Protein AF-C9QJ02-F1 (afdb_monomer_lite)

Foldseek 3Di:
DQDPVNVVVVVVVVVVVVVVVVVVVVVVVVLVVVQCVVPPQLLQAAKKWWPPDDRVPIWIWGQDPQAIDGPNHHQFRDWDDRQFWIWTDRVPDIWIWGQDDPSNQKIWTDSDDPGTTIIGGPDRDD

pLDDT: mean 92.81, std 7.05, range [55.28, 98.0]

Secondary structure (DSSP, 8-state):
---HHHHHHHHHHHHHHHHHHHHHHHHHHHHHHHHHHHS-GGGG-EEEEESSS-GGG--EEEEETTEEEETTEEEES--EE-SSEEEEEETTEEEEEEE-STTS-EEEE-SSSS---EEEEEEE--

Structure (mmCIF, N/CA/C/O backbone):
data_AF-C9QJ02-F1
#
_entry.id   AF-C9QJ02-F1
#
loop_
_atom_site.group_PDB
_atom_site.id
_atom_site.type_symbol
_atom_site.label_atom_id
_atom_site.label_alt_id
_atom_site.label_comp_id
_atom_site.label_asym_id
_atom_site.label_entity_id
_atom_site.label_seq_id
_atom_site.pdbx_PDB_ins_code
_atom_site.Cartn_x
_atom_site.Cartn_y
_atom_site.Cartn_z
_atom_site.occupancy
_atom_site.B_iso_or_equiv
_atom_site.auth_seq_id
_atom_site.auth_comp_id
_atom_site.auth_asym_id
_atom_site.auth_atom_id
_atom_site.pdbx_PDB_model_num
ATOM 1 N N . MET A 1 1 ? -21.770 -9.665 49.804 1.00 55.28 1 MET A N 1
ATOM 2 C CA . MET A 1 1 ? -23.022 -9.027 49.336 1.00 55.28 1 MET A CA 1
ATOM 3 C C . MET A 1 1 ? -22.652 -7.763 48.558 1.00 55.28 1 MET A C 1
ATOM 5 O O . MET A 1 1 ? -22.080 -6.854 49.146 1.00 55.28 1 MET A O 1
ATOM 9 N N . ILE A 1 2 ? -22.838 -7.728 47.233 1.00 61.66 2 ILE A N 1
ATOM 10 C CA . ILE A 1 2 ? -22.528 -6.534 46.420 1.00 61.66 2 ILE A CA 1
ATOM 11 C C . ILE A 1 2 ? -23.665 -5.527 46.616 1.00 61.66 2 ILE A C 1
ATOM 13 O O . ILE A 1 2 ? -24.830 -5.863 46.428 1.00 61.66 2 ILE A O 1
ATOM 17 N N . THR A 1 3 ? -23.345 -4.300 47.021 1.00 80.31 3 THR A N 1
ATOM 18 C CA . THR A 1 3 ? -24.341 -3.237 47.197 1.00 80.31 3 THR A CA 1
ATOM 19 C C . THR A 1 3 ? -24.777 -2.672 45.846 1.00 80.31 3 THR A C 1
ATOM 21 O O . THR A 1 3 ? -23.973 -2.572 44.919 1.00 80.31 3 THR A O 1
ATOM 24 N N . LYS A 1 4 ? -26.042 -2.240 45.734 1.00 82.56 4 LYS A N 1
ATOM 25 C CA . LYS A 1 4 ? -26.607 -1.654 44.499 1.00 82.56 4 LYS A CA 1
ATOM 26 C C . LYS A 1 4 ? -25.730 -0.534 43.911 1.00 82.56 4 LYS A C 1
ATOM 28 O O . LYS A 1 4 ? -25.550 -0.478 42.703 1.00 82.56 4 LYS A O 1
ATOM 33 N N . LYS A 1 5 ? -25.109 0.291 44.765 1.00 83.31 5 LYS A N 1
ATOM 34 C CA . LYS A 1 5 ? -24.164 1.350 44.360 1.00 83.31 5 LYS A CA 1
ATOM 35 C C . LYS A 1 5 ? -22.918 0.803 43.645 1.00 83.31 5 LYS A C 1
ATOM 37 O O . LYS A 1 5 ? -22.569 1.306 42.587 1.00 83.31 5 LYS A O 1
ATOM 42 N N . LYS A 1 6 ? -22.306 -0.270 44.166 1.00 82.94 6 LYS A N 1
ATOM 43 C CA . LYS A 1 6 ? -21.144 -0.931 43.537 1.00 82.94 6 LYS A CA 1
ATOM 44 C C . LYS A 1 6 ? -21.501 -1.619 42.216 1.00 82.94 6 LYS A C 1
ATOM 46 O O . LYS A 1 6 ? -20.650 -1.755 41.346 1.00 82.94 6 LYS A O 1
ATOM 51 N N . LEU A 1 7 ? -22.749 -2.067 42.068 1.00 87.00 7 LEU A N 1
ATOM 52 C CA . LEU A 1 7 ? -23.269 -2.613 40.811 1.00 87.00 7 LEU A CA 1
ATOM 53 C C . LEU A 1 7 ? -23.399 -1.518 39.742 1.00 87.00 7 LEU A C 1
ATOM 55 O O . LEU A 1 7 ? -22.928 -1.714 38.628 1.00 87.00 7 LEU A O 1
ATOM 59 N N . ILE A 1 8 ? -23.956 -0.357 40.100 1.00 91.25 8 ILE A N 1
ATOM 60 C CA . ILE A 1 8 ? -24.081 0.800 39.196 1.00 91.25 8 ILE A CA 1
ATOM 61 C C . ILE A 1 8 ? -22.702 1.300 38.750 1.00 91.25 8 ILE A C 1
ATOM 63 O O . ILE A 1 8 ? -22.477 1.487 37.560 1.00 91.25 8 ILE A O 1
ATOM 67 N N . GLU A 1 9 ? -21.759 1.453 39.681 1.00 91.12 9 GLU A N 1
ATOM 68 C CA . GLU A 1 9 ? -20.387 1.881 39.379 1.00 91.12 9 GLU A CA 1
ATOM 69 C C . GLU A 1 9 ? -19.699 0.942 38.376 1.00 91.12 9 GLU A C 1
ATOM 71 O O . GLU A 1 9 ? -19.133 1.390 37.381 1.00 91.12 9 GLU A O 1
ATOM 76 N N . ARG A 1 10 ? -19.827 -0.376 38.575 1.00 90.94 10 ARG A N 1
ATOM 77 C CA . ARG A 1 10 ? -19.287 -1.375 37.642 1.00 90.94 10 ARG A CA 1
ATOM 78 C C . ARG A 1 10 ? -19.934 -1.298 36.262 1.00 90.94 10 ARG A C 1
ATOM 80 O O . ARG A 1 10 ? -19.225 -1.438 35.273 1.00 90.94 10 ARG A O 1
ATOM 87 N N . VAL A 1 11 ? -21.244 -1.057 36.182 1.00 95.44 11 VAL A N 1
ATOM 88 C CA . VAL A 1 11 ? -21.944 -0.888 34.898 1.00 95.44 11 VAL A CA 1
ATOM 89 C C . VAL A 1 11 ? -21.448 0.356 34.164 1.00 95.44 11 VAL A C 1
ATOM 91 O O . VAL A 1 11 ? -21.208 0.282 32.963 1.00 95.44 11 VAL A O 1
ATOM 94 N N . ILE A 1 12 ? -21.231 1.468 34.871 1.00 95.75 12 ILE A N 1
ATOM 95 C CA . ILE A 1 12 ? -20.694 2.699 34.271 1.00 95.75 12 ILE A CA 1
ATOM 96 C C . ILE A 1 12 ? -19.279 2.462 33.734 1.00 95.75 12 ILE A C 1
ATOM 98 O O . ILE A 1 12 ? -19.000 2.821 32.593 1.00 95.75 12 ILE A O 1
ATOM 102 N N . ILE A 1 13 ? -18.404 1.820 34.515 1.00 96.81 13 ILE A N 1
ATOM 103 C CA . ILE A 1 13 ? -17.025 1.525 34.093 1.00 96.81 13 ILE A CA 1
ATOM 104 C C . ILE A 1 13 ? -17.019 0.616 32.859 1.00 96.81 13 ILE A C 1
ATOM 106 O O . ILE A 1 13 ? -16.347 0.918 31.876 1.00 96.81 13 ILE A O 1
ATOM 110 N N . VAL A 1 14 ? -17.797 -0.471 32.877 1.00 97.06 14 VAL A N 1
ATOM 111 C CA . VAL A 1 14 ? -17.902 -1.378 31.724 1.00 97.06 14 VAL A CA 1
ATOM 112 C C . VAL A 1 14 ? -18.473 -0.643 30.509 1.00 97.06 14 VAL A C 1
ATOM 114 O O . VAL A 1 14 ? -17.941 -0.784 29.411 1.00 97.06 14 VAL A O 1
ATOM 117 N N . GLY A 1 15 ? -19.492 0.197 30.701 1.00 97.62 15 GLY A N 1
ATOM 118 C CA . GLY A 1 15 ? -20.059 1.029 29.641 1.00 97.62 15 GLY A CA 1
ATOM 119 C C . GLY A 1 15 ? -19.033 1.981 29.023 1.00 97.62 15 GLY A C 1
ATOM 120 O O . GLY A 1 15 ? -18.941 2.068 27.801 1.00 97.62 15 GLY A O 1
ATOM 121 N N . ALA A 1 16 ? -18.211 2.638 29.843 1.00 97.38 16 ALA A N 1
ATOM 122 C CA . ALA A 1 16 ? -17.155 3.533 29.373 1.00 97.38 16 ALA A CA 1
ATOM 123 C C . ALA A 1 16 ? -16.069 2.789 28.578 1.00 97.38 16 ALA A C 1
ATOM 125 O O . ALA A 1 16 ? -15.605 3.293 27.552 1.00 97.38 16 ALA A O 1
ATOM 126 N N . ILE A 1 17 ? -15.702 1.573 28.998 1.00 98.00 17 ILE A N 1
ATOM 127 C CA . ILE A 1 17 ? -14.743 0.725 28.273 1.00 98.00 17 ILE A CA 1
ATOM 128 C C . ILE A 1 17 ? -15.315 0.334 26.907 1.00 98.00 17 ILE A C 1
ATOM 130 O O . ILE A 1 17 ? -14.646 0.509 25.890 1.00 98.00 17 ILE A O 1
ATOM 134 N N . VAL A 1 18 ? -16.565 -0.134 26.864 1.00 98.00 18 VAL A N 1
ATOM 135 C CA . VAL A 1 18 ? -17.233 -0.512 25.608 1.00 98.00 18 VAL A CA 1
ATOM 136 C C . VAL A 1 18 ? -17.348 0.686 24.664 1.00 98.00 18 VAL A C 1
ATOM 138 O O . VAL A 1 18 ? -17.022 0.564 23.484 1.00 98.00 18 VAL A O 1
ATOM 141 N N . ALA A 1 19 ? -17.743 1.854 25.176 1.00 97.44 19 ALA A N 1
ATOM 142 C CA . ALA A 1 19 ? -17.823 3.082 24.387 1.00 97.44 19 ALA A CA 1
ATOM 143 C C . ALA A 1 19 ? -16.454 3.497 23.823 1.00 97.44 19 ALA A C 1
ATOM 145 O O . ALA A 1 19 ? -16.356 3.870 22.656 1.00 97.44 19 ALA A O 1
ATOM 146 N N . SER A 1 20 ? -15.390 3.372 24.621 1.00 97.69 20 SER A N 1
ATOM 147 C CA . SER A 1 20 ? -14.020 3.672 24.186 1.00 97.69 20 SER A CA 1
ATOM 148 C C . SER A 1 20 ? -13.560 2.735 23.066 1.00 97.69 20 SER A C 1
ATOM 150 O O . SER A 1 20 ? -13.022 3.198 22.062 1.00 97.69 20 SER A O 1
ATOM 152 N N . ILE A 1 21 ? -13.823 1.429 23.191 1.00 97.69 21 ILE A N 1
ATOM 153 C CA . ILE A 1 21 ? -13.499 0.445 22.145 1.00 97.69 21 ILE A CA 1
ATOM 154 C C . ILE A 1 21 ? -14.263 0.771 20.855 1.00 97.69 21 ILE A C 1
ATOM 156 O O . ILE A 1 21 ? -13.666 0.815 19.779 1.00 97.69 21 ILE A O 1
ATOM 160 N N . ALA A 1 22 ? -15.564 1.063 20.960 1.00 97.31 22 ALA A N 1
ATOM 161 C CA . ALA A 1 22 ? -16.384 1.435 19.810 1.00 97.31 22 ALA A CA 1
ATOM 162 C C . ALA A 1 22 ? -15.867 2.709 19.117 1.00 97.31 22 ALA A C 1
ATOM 164 O O . ALA A 1 22 ? -15.801 2.752 17.888 1.00 97.31 22 ALA A O 1
ATOM 165 N N . ALA A 1 23 ? -15.444 3.718 19.885 1.00 97.62 23 ALA A N 1
ATOM 166 C CA . ALA A 1 23 ? -14.875 4.949 19.342 1.00 97.62 23 ALA A CA 1
ATOM 167 C C . ALA A 1 23 ? -13.582 4.692 18.549 1.00 97.62 23 ALA A C 1
ATOM 169 O O . ALA A 1 23 ? -13.432 5.213 17.444 1.00 97.62 23 ALA A O 1
ATOM 170 N N . VAL A 1 24 ? -12.683 3.843 19.060 1.00 97.38 24 VAL A N 1
ATOM 171 C CA . VAL A 1 24 ? -11.451 3.456 18.347 1.00 97.38 24 VAL A CA 1
ATOM 172 C C . VAL A 1 24 ? -11.776 2.724 17.040 1.00 97.38 24 VAL A C 1
ATOM 174 O O . VAL A 1 24 ? -11.206 3.043 15.996 1.00 97.38 24 VAL A O 1
ATOM 177 N N . MET A 1 25 ? -12.732 1.789 17.063 1.00 96.69 25 MET A N 1
ATOM 178 C CA . MET A 1 25 ? -13.155 1.062 15.859 1.00 96.69 25 MET A CA 1
ATOM 179 C C . MET A 1 25 ? -13.735 2.005 14.796 1.00 96.69 25 MET A C 1
ATOM 181 O O . MET A 1 25 ? -13.349 1.924 13.630 1.00 96.69 25 MET A O 1
ATOM 185 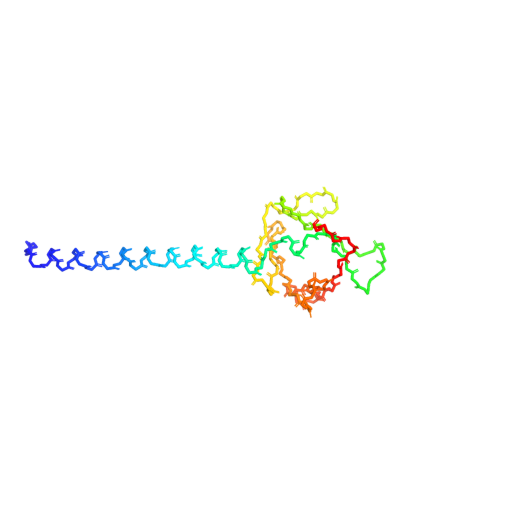N N . LEU A 1 26 ? -14.614 2.933 15.180 1.00 96.81 26 LEU A N 1
ATOM 186 C CA . LEU A 1 26 ? -15.176 3.921 14.253 1.00 96.81 26 LEU A CA 1
ATOM 187 C C . LEU A 1 26 ? -14.100 4.857 13.694 1.00 96.81 26 LEU A C 1
ATOM 189 O O . LEU A 1 26 ? -14.084 5.117 12.491 1.00 96.81 26 LEU A O 1
ATOM 193 N N . GLY A 1 27 ? -13.171 5.303 14.543 1.00 96.06 27 GLY A N 1
ATOM 194 C CA . GLY A 1 27 ? -12.031 6.116 14.127 1.00 96.06 27 GLY A CA 1
ATOM 195 C C . GLY A 1 27 ? -11.190 5.424 13.054 1.00 96.06 27 GLY A C 1
ATOM 196 O O . GLY A 1 27 ? -10.884 6.038 12.034 1.00 96.06 27 GLY A O 1
ATOM 197 N N . SER A 1 28 ? -10.900 4.128 13.223 1.00 92.81 28 SER A N 1
ATOM 198 C CA . SER A 1 28 ? -10.150 3.357 12.220 1.00 92.81 28 SER A CA 1
ATOM 199 C C . SER A 1 28 ? -10.869 3.282 10.868 1.00 92.81 28 SER A C 1
ATOM 201 O O . SER A 1 28 ? -10.249 3.492 9.831 1.00 92.81 28 SER A O 1
ATOM 203 N N . LYS A 1 29 ? -12.197 3.097 10.860 1.00 94.75 29 LYS A N 1
ATOM 204 C CA . LYS A 1 29 ? -12.988 3.054 9.619 1.00 94.75 29 LYS A CA 1
ATOM 205 C C . LYS A 1 29 ? -13.030 4.392 8.892 1.00 94.75 29 LYS A C 1
ATOM 207 O O . LYS A 1 29 ? -12.953 4.417 7.666 1.00 94.75 29 LYS A O 1
ATOM 212 N N . LEU A 1 30 ? -13.145 5.493 9.632 1.00 96.06 30 LEU A N 1
ATOM 213 C CA . LEU A 1 30 ? -13.088 6.834 9.049 1.00 96.06 30 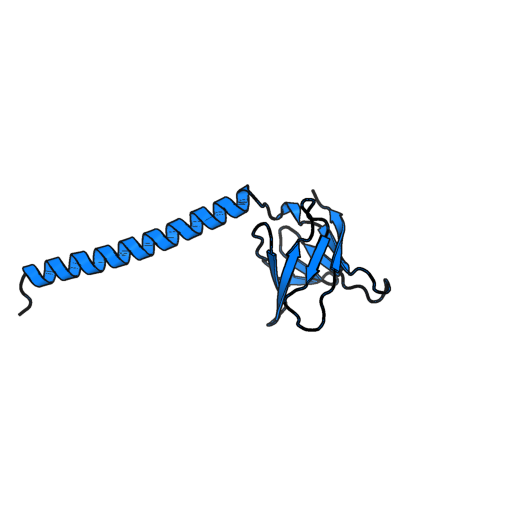LEU A CA 1
ATOM 214 C C . LEU A 1 30 ? -11.707 7.128 8.460 1.00 96.06 30 LEU A C 1
ATOM 216 O O . LEU A 1 30 ? -11.622 7.741 7.398 1.00 96.06 30 LEU A O 1
ATOM 220 N N . TYR A 1 31 ? -10.643 6.660 9.114 1.00 94.12 31 TYR A N 1
ATOM 221 C CA . TYR A 1 31 ? -9.282 6.794 8.610 1.00 94.12 31 TYR A CA 1
ATOM 222 C C . TYR A 1 31 ? -9.056 5.983 7.326 1.00 94.12 31 TYR A C 1
ATOM 224 O O . TYR A 1 31 ? -8.595 6.541 6.332 1.00 94.12 31 TYR A O 1
ATOM 232 N N . ASP A 1 32 ? -9.470 4.712 7.298 1.00 91.94 32 ASP A N 1
ATOM 233 C CA . ASP A 1 32 ? -9.401 3.873 6.092 1.00 91.94 32 ASP A CA 1
ATOM 234 C C . ASP A 1 32 ? -10.175 4.508 4.923 1.00 91.94 32 ASP A C 1
ATOM 236 O O . ASP A 1 32 ? -9.697 4.543 3.787 1.00 91.94 32 ASP A O 1
ATOM 240 N N . TYR A 1 33 ? -11.364 5.052 5.203 1.00 94.69 33 TYR A N 1
ATOM 241 C CA . TYR A 1 33 ? -12.166 5.758 4.207 1.00 94.69 33 TYR A CA 1
ATOM 242 C C . TYR A 1 33 ? -11.455 7.015 3.693 1.00 94.69 33 TYR A C 1
ATOM 244 O O . TYR A 1 33 ? -11.352 7.208 2.480 1.00 94.69 33 TYR A O 1
ATOM 252 N N . TYR A 1 34 ? -10.913 7.836 4.594 1.00 95.44 34 TYR A N 1
ATOM 253 C CA . TYR A 1 34 ? -10.139 9.022 4.233 1.00 95.44 34 TYR A CA 1
ATOM 254 C C . TYR A 1 34 ? -8.966 8.682 3.304 1.00 95.44 34 TYR A C 1
ATOM 256 O O . TYR A 1 34 ? -8.798 9.346 2.277 1.00 95.44 34 TYR A O 1
ATOM 264 N N . LEU A 1 35 ? -8.202 7.628 3.614 1.00 94.44 35 LEU A N 1
ATOM 265 C CA . LEU A 1 35 ? -7.119 7.154 2.749 1.00 94.44 35 LEU A CA 1
ATOM 266 C C . LEU A 1 35 ? -7.648 6.687 1.391 1.00 94.44 35 LEU A C 1
ATOM 268 O O . LEU A 1 35 ? -7.079 7.050 0.369 1.00 94.44 35 LEU A O 1
ATOM 272 N N . SER A 1 36 ? -8.760 5.946 1.356 1.00 92.38 36 SER A N 1
ATOM 273 C CA . SER A 1 36 ? -9.326 5.440 0.097 1.00 92.38 36 SER A CA 1
ATOM 274 C C . SER A 1 36 ? -9.769 6.543 -0.873 1.00 92.38 36 SER A C 1
ATOM 276 O O . SER A 1 36 ? -9.695 6.353 -2.085 1.00 92.38 36 SER A O 1
ATOM 278 N N . VAL A 1 37 ? -10.203 7.693 -0.343 1.00 94.12 37 VAL A N 1
ATOM 279 C CA . VAL A 1 37 ? -10.640 8.854 -1.132 1.00 94.12 37 VAL A CA 1
ATOM 280 C C . VAL A 1 37 ? -9.460 9.750 -1.503 1.00 94.12 37 VAL A C 1
ATOM 282 O O . VAL A 1 37 ? -9.367 10.201 -2.640 1.00 94.12 37 VAL A O 1
ATOM 285 N N . THR A 1 38 ? -8.562 10.016 -0.552 1.00 94.62 38 THR A N 1
ATOM 286 C CA . THR A 1 38 ? -7.439 10.949 -0.746 1.00 94.62 38 THR A CA 1
ATOM 287 C C . THR A 1 38 ? -6.311 10.313 -1.558 1.00 94.62 38 THR A C 1
ATOM 289 O O . THR A 1 38 ? -5.710 10.960 -2.411 1.00 94.62 38 THR A O 1
ATOM 292 N N . TYR A 1 39 ? -6.050 9.029 -1.319 1.00 94.62 39 TYR A N 1
ATOM 293 C CA . TYR A 1 39 ? -4.970 8.258 -1.924 1.00 94.62 39 TYR A CA 1
ATOM 294 C C . TYR A 1 39 ? -5.521 6.942 -2.492 1.00 94.62 39 TYR A C 1
ATOM 296 O O . TYR A 1 39 ? -5.259 5.861 -1.957 1.00 94.62 39 TYR A O 1
ATOM 304 N N . PRO A 1 40 ? -6.303 6.991 -3.583 1.00 94.69 40 PRO A N 1
ATOM 305 C CA . PRO A 1 40 ? -6.839 5.781 -4.184 1.00 94.69 40 PRO A CA 1
ATOM 306 C C . PRO A 1 40 ? -5.702 4.893 -4.707 1.00 94.69 40 PRO A C 1
ATOM 308 O O . PRO A 1 40 ? -4.760 5.362 -5.348 1.00 94.69 40 PRO A O 1
ATOM 311 N N . LYS A 1 41 ? -5.798 3.578 -4.463 1.00 94.94 41 LYS A N 1
ATOM 312 C CA . LYS A 1 41 ? -4.790 2.589 -4.902 1.00 94.94 41 LYS A CA 1
ATOM 313 C C . LYS A 1 41 ? -4.568 2.580 -6.414 1.00 94.94 41 LYS A C 1
ATOM 315 O O . LYS A 1 41 ? -3.483 2.211 -6.850 1.00 94.94 41 LYS A O 1
ATOM 320 N N . SER A 1 42 ? -5.569 3.006 -7.186 1.00 94.25 42 SER A N 1
ATOM 321 C CA . SER A 1 42 ? -5.485 3.145 -8.641 1.00 94.25 42 SER A CA 1
ATOM 322 C C . SER A 1 42 ? -4.374 4.088 -9.093 1.00 94.25 42 SER A C 1
ATOM 324 O O . SER A 1 42 ? -3.837 3.900 -10.176 1.00 94.25 42 SER A O 1
ATOM 326 N N . ASN A 1 43 ? -3.957 5.040 -8.252 1.00 93.44 43 ASN A N 1
ATOM 327 C CA . ASN A 1 43 ? -2.824 5.917 -8.560 1.00 93.44 43 ASN A CA 1
ATOM 328 C C . ASN A 1 43 ? -1.498 5.155 -8.700 1.00 93.44 43 ASN A C 1
ATOM 330 O O . ASN A 1 43 ? -0.579 5.663 -9.332 1.00 93.44 43 ASN A O 1
ATOM 334 N N . LEU A 1 44 ? -1.393 3.957 -8.116 1.00 95.31 44 LEU A N 1
ATOM 335 C CA . LEU A 1 44 ? -0.198 3.117 -8.177 1.00 95.31 44 LEU A CA 1
ATOM 336 C C . LEU A 1 44 ? -0.299 1.986 -9.204 1.00 95.31 44 LEU A C 1
ATOM 338 O O . LEU A 1 44 ? 0.668 1.239 -9.365 1.00 95.31 44 LEU A O 1
ATOM 342 N N . TYR A 1 45 ? -1.453 1.806 -9.855 1.00 96.25 45 TYR A N 1
ATOM 343 C CA . TYR A 1 45 ? -1.644 0.683 -10.765 1.00 96.25 45 TYR A CA 1
ATOM 344 C C . TYR A 1 45 ? -0.694 0.771 -11.952 1.00 96.25 45 TYR A C 1
ATOM 346 O O . TYR A 1 45 ? -0.547 1.815 -12.599 1.00 96.25 45 TYR A O 1
ATOM 354 N N . GLY A 1 46 ? -0.074 -0.363 -12.250 1.00 95.94 46 GLY A N 1
ATOM 355 C CA . GLY A 1 46 ? 0.903 -0.453 -13.313 1.00 95.94 46 GLY A CA 1
ATOM 356 C C . GLY A 1 46 ? 2.033 -1.422 -13.033 1.00 95.94 46 GLY A C 1
ATOM 357 O O . GLY A 1 46 ? 2.103 -2.069 -11.983 1.00 95.94 46 GLY A O 1
ATOM 358 N N . THR A 1 47 ? 2.927 -1.489 -14.008 1.00 97.00 47 THR A N 1
ATOM 359 C CA . THR A 1 47 ? 4.131 -2.314 -13.972 1.00 97.00 47 THR A CA 1
ATOM 360 C C . THR A 1 47 ? 5.298 -1.498 -13.442 1.00 97.00 47 THR A C 1
ATOM 362 O O . THR A 1 47 ? 5.682 -0.498 -14.049 1.00 97.00 47 THR A O 1
ATOM 365 N N . TRP A 1 48 ? 5.875 -1.934 -12.330 1.00 97.44 48 TRP A N 1
ATOM 366 C CA . TRP A 1 48 ? 6.984 -1.284 -11.645 1.00 97.44 48 TRP A CA 1
ATOM 367 C C . TRP A 1 48 ? 8.273 -2.052 -11.871 1.00 97.44 48 TRP A C 1
ATOM 369 O O . TRP A 1 48 ? 8.344 -3.249 -11.602 1.00 97.44 48 TRP A O 1
ATOM 379 N N . VAL A 1 49 ? 9.291 -1.347 -12.355 1.00 97.00 49 VAL A N 1
ATOM 380 C CA . VAL A 1 49 ? 10.537 -1.945 -12.837 1.00 97.00 49 VAL A CA 1
ATOM 381 C C . VAL A 1 49 ? 11.705 -1.329 -12.097 1.00 97.00 49 VAL A C 1
ATOM 383 O O . VAL A 1 49 ? 11.821 -0.102 -12.022 1.00 97.00 49 VAL A O 1
ATOM 386 N N . GLU A 1 50 ? 12.580 -2.177 -11.580 1.00 97.12 50 GLU A N 1
ATOM 387 C CA . GLU A 1 50 ? 13.814 -1.764 -10.930 1.00 97.12 50 GLU A CA 1
ATOM 388 C C . GLU A 1 50 ? 14.727 -0.975 -11.879 1.00 97.12 50 GLU A C 1
ATOM 390 O O . GLU A 1 50 ? 14.884 -1.299 -13.056 1.00 97.12 50 GLU A O 1
ATOM 395 N N . GLN A 1 51 ? 15.335 0.082 -11.351 1.00 96.56 51 GLN A N 1
ATOM 396 C CA . GLN A 1 51 ? 16.219 0.986 -12.073 1.00 96.56 51 GLN A CA 1
ATOM 397 C C . GLN A 1 51 ? 17.683 0.749 -11.703 1.00 96.56 51 GLN A C 1
ATOM 399 O O . GLN A 1 51 ? 17.999 0.251 -10.626 1.00 96.56 51 GLN A O 1
ATOM 404 N N . ASN A 1 52 ? 18.591 1.196 -12.576 1.00 93.00 52 ASN A N 1
ATOM 405 C CA . ASN A 1 52 ? 20.049 1.134 -12.383 1.00 93.00 52 ASN A CA 1
ATOM 406 C C . ASN A 1 52 ? 20.628 -0.288 -12.267 1.00 93.00 52 ASN A C 1
ATOM 408 O O . ASN A 1 52 ? 21.715 -0.480 -11.724 1.00 93.00 52 ASN A O 1
ATOM 412 N N . VAL A 1 53 ? 19.928 -1.273 -12.823 1.00 93.12 53 VAL A N 1
ATOM 413 C CA . VAL A 1 53 ? 20.392 -2.655 -12.972 1.00 93.12 53 VAL A CA 1
ATOM 414 C C . VAL A 1 53 ? 20.240 -3.084 -14.429 1.00 93.12 53 VAL A C 1
ATOM 416 O O . VAL A 1 53 ? 19.511 -2.463 -15.204 1.00 93.12 53 VAL A O 1
ATOM 419 N N . ALA A 1 54 ? 20.962 -4.127 -14.836 1.00 91.31 54 ALA A N 1
ATOM 420 C CA . ALA A 1 54 ? 20.813 -4.657 -16.184 1.00 91.31 54 ALA A CA 1
ATOM 421 C C . ALA A 1 54 ? 19.384 -5.181 -16.394 1.00 91.31 54 ALA A C 1
ATOM 423 O O . ALA A 1 54 ? 18.812 -5.789 -15.494 1.00 91.31 54 ALA A O 1
ATOM 424 N N . SER A 1 55 ? 18.819 -4.990 -17.589 1.00 88.19 55 SER A N 1
ATOM 425 C CA . SER A 1 55 ? 17.410 -5.311 -17.869 1.00 88.19 55 SER A CA 1
ATOM 426 C C . SER A 1 55 ? 17.038 -6.770 -17.593 1.00 88.19 55 SER A C 1
ATOM 428 O O . SER A 1 55 ? 15.930 -7.039 -17.153 1.00 88.19 55 SER A O 1
ATOM 430 N N . TYR A 1 56 ? 17.967 -7.704 -17.803 1.00 87.56 56 TYR A N 1
ATOM 431 C CA . TYR A 1 56 ? 17.768 -9.132 -17.530 1.00 87.56 56 TYR A CA 1
ATOM 432 C C . TYR A 1 56 ? 17.794 -9.492 -16.035 1.00 87.56 56 TYR A C 1
ATOM 434 O O . TYR A 1 56 ? 17.453 -10.614 -15.677 1.00 87.56 56 TYR A O 1
ATOM 442 N N . ALA A 1 57 ? 18.256 -8.578 -15.181 1.00 89.94 57 ALA A N 1
ATOM 443 C CA . ALA A 1 57 ? 18.352 -8.747 -13.733 1.00 89.94 57 ALA A CA 1
ATOM 444 C C . ALA A 1 57 ? 17.393 -7.814 -12.974 1.00 89.94 57 ALA A C 1
ATOM 446 O O . ALA A 1 57 ? 17.368 -7.845 -11.748 1.00 89.94 57 ALA A O 1
ATOM 447 N N . ALA A 1 58 ? 16.642 -6.970 -13.688 1.00 93.69 58 ALA A N 1
ATOM 448 C CA . ALA A 1 58 ? 15.721 -6.018 -13.093 1.00 93.69 58 ALA A CA 1
ATOM 449 C C . ALA A 1 58 ? 14.509 -6.731 -12.501 1.00 93.69 58 ALA A C 1
ATOM 451 O O . ALA A 1 58 ? 13.797 -7.446 -13.208 1.00 93.69 58 ALA A O 1
ATOM 452 N N . SER A 1 59 ? 14.246 -6.487 -11.219 1.00 93.69 59 SER A N 1
ATOM 453 C CA . SER A 1 59 ? 13.014 -6.946 -10.586 1.00 93.69 59 SER A CA 1
ATOM 454 C C . SER A 1 59 ? 11.809 -6.199 -11.163 1.00 93.69 59 SER A C 1
ATOM 456 O O . SER A 1 59 ? 11.837 -4.974 -11.313 1.00 93.69 59 SER A O 1
ATOM 458 N N . GLU A 1 60 ? 10.724 -6.924 -11.430 1.00 95.38 60 GLU A N 1
ATOM 459 C CA . GLU A 1 60 ? 9.469 -6.362 -11.930 1.00 95.38 60 GLU A CA 1
ATOM 460 C C . GLU A 1 60 ? 8.286 -6.853 -11.089 1.00 95.38 60 GLU A C 1
ATOM 462 O O . GLU A 1 60 ? 8.224 -8.015 -10.684 1.00 95.38 60 GLU A O 1
ATOM 467 N N . PHE A 1 61 ? 7.338 -5.963 -10.805 1.00 96.38 61 PHE A N 1
ATOM 468 C CA . PHE A 1 61 ? 6.067 -6.341 -10.196 1.00 96.38 61 PHE A CA 1
ATOM 469 C C . PHE A 1 61 ? 4.923 -5.483 -10.724 1.00 96.38 61 PHE A C 1
ATOM 471 O O . PHE A 1 61 ? 5.102 -4.321 -11.081 1.00 96.38 61 PHE A O 1
ATOM 478 N N . VAL A 1 62 ? 3.726 -6.055 -10.746 1.00 96.94 62 VAL A N 1
ATOM 479 C CA . VAL A 1 62 ? 2.507 -5.390 -11.204 1.00 96.94 62 VAL A CA 1
ATOM 480 C C . VAL A 1 62 ? 1.606 -5.127 -10.008 1.00 96.94 62 VAL A C 1
ATOM 482 O O . VAL A 1 62 ? 1.273 -6.048 -9.259 1.00 96.94 62 VAL A O 1
ATOM 485 N N . LEU A 1 63 ? 1.198 -3.870 -9.847 1.00 97.12 63 LEU A N 1
ATOM 486 C CA . LEU A 1 63 ? 0.147 -3.469 -8.916 1.00 97.12 63 LEU A CA 1
ATOM 487 C C . LEU A 1 63 ? -1.173 -3.359 -9.668 1.00 97.12 63 LEU A C 1
ATOM 489 O O . LEU A 1 63 ? -1.265 -2.646 -10.668 1.00 97.12 63 LEU A O 1
ATOM 493 N N . GLY A 1 64 ? -2.200 -4.036 -9.165 1.00 95.25 64 GLY A N 1
ATOM 494 C CA . GLY A 1 64 ? -3.530 -4.001 -9.754 1.00 95.25 64 GLY A CA 1
ATOM 495 C C . GLY A 1 64 ? -4.645 -4.175 -8.723 1.00 95.25 64 GLY A C 1
ATOM 496 O O . GLY A 1 64 ? -4.389 -4.372 -7.533 1.00 95.25 64 GLY A O 1
ATOM 497 N N . PRO A 1 65 ? -5.913 -4.151 -9.166 1.00 93.25 65 PRO A N 1
ATOM 498 C CA . PRO A 1 65 ? -7.070 -4.207 -8.270 1.00 93.25 65 PRO A CA 1
ATOM 499 C C . PRO A 1 65 ? -7.165 -5.515 -7.474 1.00 93.25 65 PRO A C 1
ATOM 501 O O . PRO A 1 65 ? -7.753 -5.539 -6.396 1.00 93.25 65 PRO A O 1
ATOM 504 N N . THR A 1 66 ? -6.583 -6.601 -7.987 1.00 91.94 66 THR A N 1
ATOM 505 C CA . THR A 1 66 ? -6.602 -7.933 -7.366 1.00 91.94 66 THR A CA 1
ATOM 506 C C . THR A 1 66 ? -5.375 -8.223 -6.501 1.00 91.94 66 THR A C 1
ATOM 508 O O . THR A 1 66 ? -5.260 -9.334 -5.978 1.00 91.94 66 THR A O 1
ATOM 511 N N . GLY A 1 67 ? -4.456 -7.261 -6.358 1.00 94.88 67 GLY A N 1
ATOM 512 C CA . GLY A 1 67 ? -3.255 -7.409 -5.545 1.00 94.88 67 GLY A CA 1
ATOM 513 C C . GLY A 1 67 ? -1.952 -7.159 -6.304 1.00 94.88 67 GLY A C 1
ATOM 514 O O . GLY A 1 67 ? -1.883 -6.282 -7.166 1.00 94.88 67 GLY A O 1
ATOM 515 N N . VAL A 1 68 ? -0.915 -7.912 -5.942 1.00 97.06 68 VAL A N 1
ATOM 516 C CA . VAL A 1 68 ? 0.450 -7.773 -6.461 1.00 97.06 68 VAL A CA 1
ATOM 517 C C . VAL A 1 68 ? 0.845 -9.030 -7.218 1.00 97.06 68 VAL A C 1
ATOM 519 O O . VAL A 1 68 ? 0.716 -10.141 -6.702 1.00 97.06 68 VAL A O 1
ATOM 522 N N . THR A 1 69 ? 1.356 -8.849 -8.430 1.00 96.69 69 THR A N 1
ATOM 523 C CA . THR A 1 69 ? 1.845 -9.941 -9.280 1.00 96.69 69 THR A CA 1
ATOM 524 C C . THR A 1 69 ? 3.342 -9.784 -9.524 1.00 96.69 69 THR A C 1
ATOM 526 O O . THR A 1 69 ? 3.800 -8.676 -9.785 1.00 96.69 69 THR A O 1
ATOM 529 N N . ILE A 1 70 ? 4.100 -10.875 -9.446 1.00 94.69 70 ILE A N 1
ATOM 530 C CA . ILE A 1 70 ? 5.535 -10.945 -9.771 1.00 94.69 70 ILE A CA 1
ATOM 531 C C . ILE A 1 70 ? 5.720 -12.138 -10.706 1.00 94.69 70 ILE A C 1
ATOM 533 O O . ILE A 1 70 ? 5.146 -13.194 -10.447 1.00 94.69 70 ILE A O 1
ATOM 537 N N . ASP A 1 71 ? 6.456 -11.968 -11.805 1.00 89.75 71 ASP A N 1
ATOM 538 C CA . ASP A 1 71 ? 6.701 -13.024 -12.806 1.00 89.75 71 ASP A CA 1
ATOM 539 C C . ASP A 1 71 ? 5.415 -13.732 -13.297 1.00 89.75 71 ASP A C 1
ATOM 541 O O . ASP A 1 71 ? 5.390 -14.931 -13.567 1.00 89.75 71 ASP A O 1
ATOM 545 N N . GLY A 1 72 ? 4.301 -12.992 -13.372 1.00 86.69 72 GLY A N 1
ATOM 546 C CA . GLY A 1 72 ? 2.981 -13.511 -13.758 1.00 86.69 72 GLY A CA 1
ATOM 547 C C . GLY A 1 72 ? 2.216 -14.265 -12.657 1.00 86.69 72 GLY A C 1
ATOM 548 O O . GLY A 1 72 ? 1.048 -14.601 -12.856 1.00 86.69 72 GLY A O 1
ATOM 549 N N . GLY A 1 73 ? 2.820 -14.499 -11.489 1.00 90.75 73 GLY A N 1
ATOM 550 C CA . GLY A 1 73 ? 2.176 -15.115 -10.327 1.00 90.75 73 GLY A CA 1
ATOM 551 C C . GLY A 1 73 ? 1.641 -14.084 -9.331 1.00 90.75 73 GLY A C 1
ATOM 552 O O . GLY A 1 73 ? 2.330 -13.124 -8.990 1.00 90.75 73 GLY A O 1
ATOM 553 N N . ASN A 1 74 ? 0.420 -14.281 -8.824 1.00 93.44 74 ASN A N 1
ATOM 554 C CA . ASN A 1 74 ? -0.113 -13.456 -7.737 1.00 93.44 74 ASN A CA 1
ATOM 555 C C . ASN A 1 74 ? 0.618 -13.799 -6.430 1.00 93.44 74 ASN A C 1
ATOM 557 O O . ASN A 1 74 ? 0.465 -14.904 -5.908 1.00 93.44 74 ASN A O 1
ATOM 561 N N . VAL A 1 75 ? 1.407 -12.854 -5.915 1.00 95.19 75 VAL A N 1
ATOM 562 C CA . VAL A 1 75 ? 2.193 -13.029 -4.683 1.00 95.19 75 VAL A CA 1
ATOM 563 C C . VAL A 1 75 ? 1.488 -12.480 -3.448 1.00 95.19 75 VAL A C 1
ATOM 565 O O . VAL A 1 75 ? 1.808 -12.885 -2.333 1.00 95.19 75 VAL A O 1
ATOM 568 N N . ALA A 1 76 ? 0.535 -11.564 -3.634 1.00 94.75 76 ALA A N 1
ATOM 569 C CA . ALA A 1 76 ? -0.225 -10.958 -2.552 1.00 94.75 76 ALA A CA 1
ATOM 570 C C . ALA A 1 76 ? -1.611 -10.547 -3.047 1.00 94.75 76 ALA A C 1
ATOM 572 O O . ALA A 1 76 ? -1.733 -9.693 -3.919 1.00 94.75 76 ALA A O 1
ATOM 573 N N . THR A 1 77 ? -2.671 -11.062 -2.426 1.00 92.94 77 THR A N 1
ATOM 574 C CA . THR A 1 77 ? -4.062 -10.707 -2.770 1.00 92.94 77 THR A CA 1
ATOM 575 C C . THR A 1 77 ? -4.491 -9.335 -2.243 1.00 92.94 77 THR A C 1
ATOM 577 O O . THR A 1 77 ? -5.608 -8.887 -2.490 1.00 92.94 77 THR A O 1
ATOM 580 N N . SER A 1 78 ? -3.634 -8.666 -1.469 1.00 92.50 78 SER A N 1
ATOM 581 C CA . SER A 1 78 ? -3.897 -7.340 -0.918 1.00 92.50 78 SER A CA 1
ATOM 582 C C . SER A 1 78 ? -2.602 -6.614 -0.581 1.00 92.50 78 SER A C 1
ATOM 584 O O . SER A 1 78 ? -1.611 -7.238 -0.211 1.00 92.50 78 SER A O 1
ATOM 586 N N . TYR A 1 79 ? -2.658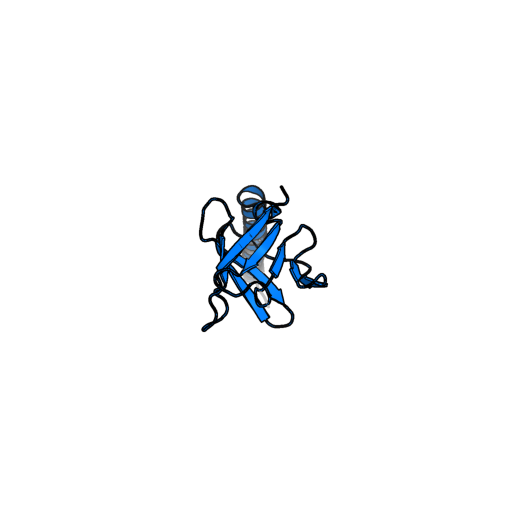 -5.289 -0.628 1.00 95.94 79 TYR A N 1
ATOM 587 C CA . TYR A 1 79 ? -1.587 -4.387 -0.215 1.00 95.94 79 TYR A CA 1
ATOM 588 C C . TYR A 1 79 ? -2.175 -3.128 0.428 1.00 95.94 79 TYR A C 1
ATOM 590 O O . TYR A 1 79 ? -3.344 -2.798 0.182 1.00 95.94 79 TYR A O 1
ATOM 598 N N . SER A 1 80 ? -1.396 -2.432 1.253 1.00 95.69 80 SER A N 1
ATOM 599 C CA . SER A 1 80 ? -1.756 -1.145 1.856 1.00 95.69 80 SER A CA 1
ATOM 600 C C . SER A 1 80 ? -1.106 0.013 1.103 1.00 95.69 80 SER A C 1
ATOM 602 O O . SER A 1 80 ? -0.040 -0.126 0.507 1.00 95.69 80 SER A O 1
ATOM 604 N N . TRP A 1 81 ? -1.793 1.151 1.109 1.00 96.12 81 TRP A N 1
ATOM 605 C CA . TRP A 1 81 ? -1.344 2.396 0.505 1.00 96.12 81 TRP A CA 1
ATOM 606 C C . TRP A 1 81 ? -1.928 3.551 1.313 1.00 96.12 81 TRP A C 1
ATOM 608 O O . TRP A 1 81 ? -3.143 3.586 1.517 1.00 96.12 81 TRP A O 1
ATOM 618 N N . ASP A 1 82 ? -1.074 4.451 1.795 1.00 95.12 82 ASP A N 1
ATOM 619 C CA . ASP A 1 82 ? -1.470 5.569 2.664 1.00 95.12 82 ASP A CA 1
ATOM 620 C C . ASP A 1 82 ? -1.125 6.956 2.092 1.00 95.12 82 ASP A C 1
ATOM 622 O O . ASP A 1 82 ? -1.286 7.963 2.779 1.00 95.12 82 ASP A O 1
ATOM 626 N N . GLY A 1 83 ? -0.646 7.019 0.845 1.00 94.81 83 GLY A N 1
ATOM 627 C CA . GLY A 1 83 ? -0.153 8.252 0.225 1.00 94.81 83 GLY A CA 1
ATOM 628 C C . GLY A 1 83 ? 1.366 8.424 0.292 1.00 94.81 83 GLY A C 1
ATOM 629 O O . GLY A 1 83 ? 1.920 9.213 -0.468 1.00 94.81 83 GLY A O 1
ATOM 630 N N . THR A 1 84 ? 2.058 7.671 1.152 1.00 96.19 84 THR A N 1
ATOM 631 C CA . THR A 1 84 ? 3.522 7.72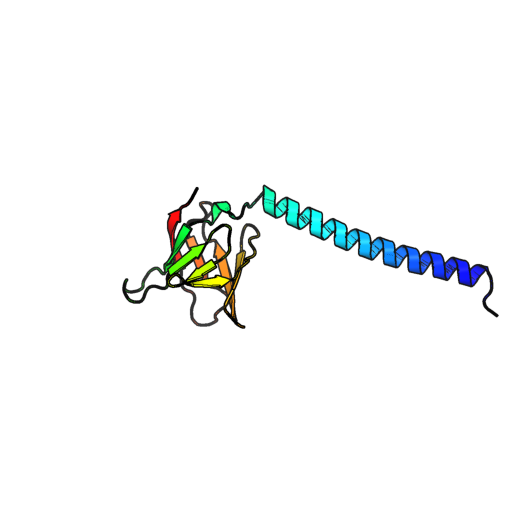8 1.319 1.00 96.19 84 THR A CA 1
ATOM 632 C C . THR A 1 84 ? 4.169 6.352 1.188 1.00 96.19 84 THR A C 1
ATOM 634 O O . THR A 1 84 ? 5.202 6.211 0.528 1.00 96.19 84 THR A O 1
ATOM 637 N N . TYR A 1 85 ? 3.561 5.333 1.794 1.00 97.56 85 TYR A N 1
ATOM 638 C CA . TYR A 1 85 ? 4.072 3.974 1.855 1.00 97.56 85 TYR A CA 1
ATOM 639 C C . TYR A 1 85 ? 3.150 2.978 1.166 1.00 97.56 85 TYR A C 1
ATOM 641 O O . TYR A 1 85 ? 1.959 2.889 1.464 1.00 97.56 85 TYR A O 1
ATOM 649 N N . LEU A 1 86 ? 3.747 2.174 0.292 1.00 97.62 86 LEU A N 1
ATOM 650 C CA . LEU A 1 86 ? 3.148 0.957 -0.243 1.00 97.62 86 LEU A CA 1
ATOM 651 C C . LEU A 1 86 ? 3.685 -0.236 0.546 1.00 97.62 86 LEU A C 1
ATOM 653 O O . LEU A 1 86 ? 4.904 -0.394 0.655 1.00 97.62 86 LEU A O 1
ATOM 657 N N . GLU A 1 87 ? 2.803 -1.099 1.052 1.00 97.62 87 GLU A N 1
ATOM 658 C CA . GLU A 1 87 ? 3.223 -2.320 1.746 1.00 97.62 87 GLU A CA 1
ATOM 659 C C . GLU A 1 87 ? 2.446 -3.556 1.299 1.00 97.62 87 GLU A C 1
ATOM 661 O O . GLU A 1 87 ? 1.223 -3.533 1.158 1.00 97.62 87 GLU A O 1
ATOM 666 N N . TYR A 1 88 ? 3.158 -4.666 1.133 1.00 96.69 88 TYR A N 1
ATOM 667 C CA . TYR A 1 88 ? 2.579 -5.987 0.899 1.00 96.69 88 TYR A CA 1
ATOM 668 C C . TYR A 1 88 ? 3.521 -7.076 1.408 1.00 96.69 88 TYR A C 1
ATOM 670 O O . TYR A 1 88 ? 4.706 -6.825 1.624 1.00 96.69 88 TYR A O 1
ATOM 678 N N . SER A 1 89 ? 3.003 -8.285 1.604 1.00 94.88 89 SER A N 1
ATOM 679 C CA . SER A 1 89 ? 3.808 -9.432 2.031 1.00 94.88 89 SER A CA 1
ATOM 680 C C . SER A 1 89 ? 4.005 -10.414 0.885 1.00 94.88 89 SER A C 1
ATOM 682 O O . SER A 1 89 ? 3.073 -10.659 0.124 1.00 94.88 89 SER A O 1
ATOM 684 N N . VAL A 1 90 ? 5.203 -10.983 0.780 1.00 91.75 90 VAL A N 1
ATOM 685 C CA . VAL A 1 90 ? 5.528 -12.100 -0.115 1.00 91.75 90 VAL A CA 1
ATOM 686 C C . VAL A 1 90 ? 5.999 -13.250 0.767 1.00 91.75 90 VAL A C 1
ATOM 688 O O . VAL A 1 90 ? 7.088 -13.192 1.332 1.00 91.75 90 VAL A O 1
ATOM 691 N N . GLY A 1 91 ? 5.154 -14.269 0.944 1.00 89.12 91 GLY A N 1
ATOM 692 C CA . GLY A 1 91 ? 5.372 -15.268 1.994 1.00 89.12 91 GLY A CA 1
ATOM 693 C C . GLY A 1 91 ? 5.440 -14.599 3.372 1.00 89.12 91 GLY A C 1
ATOM 694 O O . GLY A 1 91 ? 4.551 -13.823 3.724 1.00 89.12 91 GLY A O 1
ATOM 695 N N . ASP A 1 92 ? 6.519 -14.855 4.113 1.00 89.31 92 ASP A N 1
ATOM 696 C CA . ASP A 1 92 ? 6.764 -14.270 5.439 1.00 89.31 92 ASP A CA 1
ATOM 697 C C . ASP A 1 92 ? 7.482 -12.906 5.389 1.00 89.31 92 ASP A C 1
ATOM 699 O O . ASP A 1 92 ? 7.662 -12.249 6.417 1.00 89.31 92 ASP A O 1
ATOM 703 N N . GLU A 1 93 ? 7.888 -12.444 4.202 1.00 90.56 93 GLU A N 1
ATOM 704 C CA . GLU A 1 93 ? 8.626 -11.192 4.048 1.00 90.56 93 GLU A CA 1
ATOM 705 C C . GLU A 1 93 ? 7.698 -10.011 3.771 1.00 90.56 93 GLU A C 1
ATOM 707 O O . GLU A 1 93 ? 6.969 -9.977 2.777 1.00 90.56 93 GLU A O 1
ATOM 712 N N . LYS A 1 94 ? 7.782 -8.974 4.610 1.00 94.44 94 LYS A N 1
ATOM 713 C CA . LYS A 1 94 ? 7.102 -7.702 4.360 1.00 94.44 94 LYS A CA 1
ATOM 714 C C . LYS A 1 94 ? 7.941 -6.826 3.429 1.00 94.44 94 LYS A C 1
ATOM 716 O O . LYS A 1 94 ? 9.054 -6.414 3.766 1.00 94.44 94 LYS A O 1
ATOM 721 N N . ARG A 1 95 ? 7.377 -6.463 2.281 1.00 95.31 95 ARG A N 1
ATOM 722 C CA . ARG A 1 95 ? 7.921 -5.441 1.386 1.00 95.31 95 ARG A CA 1
ATOM 723 C C . ARG A 1 95 ? 7.278 -4.097 1.689 1.00 95.31 95 ARG A C 1
ATOM 725 O O . ARG A 1 95 ? 6.055 -3.977 1.691 1.00 95.31 9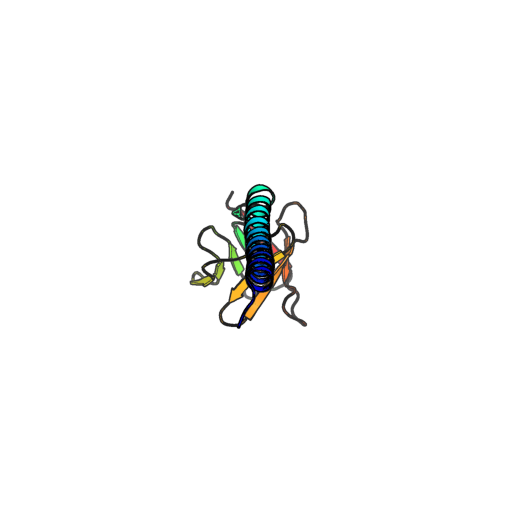5 ARG A O 1
ATOM 732 N N . ARG A 1 96 ? 8.110 -3.090 1.953 1.00 97.56 96 ARG A N 1
ATOM 733 C CA . ARG A 1 96 ? 7.683 -1.702 2.166 1.00 97.56 96 ARG A CA 1
ATOM 734 C C . ARG A 1 96 ? 8.439 -0.790 1.224 1.00 97.56 96 ARG A C 1
ATOM 736 O O . ARG A 1 96 ? 9.669 -0.822 1.201 1.00 97.56 96 ARG A O 1
ATOM 743 N N . PHE A 1 97 ? 7.702 0.052 0.520 1.00 97.81 97 PHE A N 1
ATOM 744 C CA . PHE A 1 97 ? 8.238 1.064 -0.374 1.00 97.81 97 PHE A CA 1
ATOM 745 C C . PHE A 1 97 ? 7.838 2.453 0.107 1.00 97.81 97 PHE A C 1
ATOM 747 O O . PHE A 1 97 ? 6.776 2.614 0.704 1.00 97.81 97 PHE A O 1
ATOM 754 N N . ILE A 1 98 ? 8.682 3.443 -0.164 1.00 97.69 98 ILE A N 1
ATOM 755 C CA . ILE A 1 98 ? 8.367 4.867 -0.019 1.00 97.69 98 ILE A CA 1
ATOM 756 C C . ILE A 1 98 ? 8.258 5.495 -1.410 1.00 97.69 98 ILE A C 1
ATOM 758 O O . ILE A 1 98 ? 9.131 5.258 -2.250 1.00 97.69 98 ILE A O 1
ATOM 762 N N . ILE A 1 99 ? 7.206 6.272 -1.662 1.00 97.25 99 ILE A N 1
ATOM 763 C CA . ILE A 1 99 ? 7.083 7.065 -2.893 1.00 97.25 99 ILE A CA 1
ATOM 764 C C . ILE A 1 99 ? 8.072 8.231 -2.860 1.00 97.25 99 ILE A C 1
ATOM 766 O O . ILE A 1 99 ? 8.252 8.877 -1.828 1.00 97.25 99 ILE A O 1
ATOM 770 N N . LEU A 1 100 ? 8.719 8.493 -3.995 1.00 96.81 100 LEU A N 1
ATOM 771 C CA . LEU A 1 100 ? 9.745 9.529 -4.121 1.00 96.81 100 LEU A CA 1
ATOM 772 C C . LEU A 1 100 ? 9.230 10.823 -4.764 1.00 96.81 100 LEU A C 1
ATOM 774 O O . LEU A 1 100 ? 9.897 11.850 -4.656 1.00 96.81 100 LEU A O 1
ATOM 778 N N . ASN A 1 101 ? 8.065 10.795 -5.420 1.00 95.19 101 ASN A N 1
ATOM 779 C CA . ASN A 1 101 ? 7.520 11.948 -6.130 1.00 95.19 101 ASN A CA 1
ATOM 780 C C . ASN A 1 101 ? 5.984 12.045 -6.086 1.00 95.19 101 ASN A C 1
ATOM 782 O O . ASN A 1 101 ? 5.272 11.052 -5.967 1.00 95.19 101 ASN A O 1
ATOM 786 N N . GLU A 1 102 ? 5.457 13.261 -6.247 1.00 91.38 102 GLU A N 1
ATOM 787 C CA . GLU A 1 102 ? 4.007 13.529 -6.214 1.00 91.38 102 GLU A CA 1
ATOM 788 C C . GLU A 1 102 ? 3.244 12.917 -7.396 1.00 91.38 102 GLU A C 1
ATOM 790 O O . GLU A 1 102 ? 2.039 12.698 -7.317 1.00 91.38 102 GLU A O 1
ATOM 795 N N . ALA A 1 103 ? 3.941 12.619 -8.497 1.00 93.12 103 ALA A N 1
ATOM 796 C CA . ALA A 1 103 ? 3.353 11.969 -9.663 1.00 93.12 103 ALA A CA 1
ATOM 797 C C . ALA A 1 103 ? 3.107 10.463 -9.458 1.00 93.12 103 ALA A C 1
ATOM 799 O O . ALA A 1 103 ? 2.501 9.836 -10.326 1.00 93.12 103 ALA A O 1
ATOM 800 N N . PHE A 1 104 ? 3.568 9.888 -8.339 1.00 94.19 104 PHE A N 1
ATOM 801 C CA . PHE A 1 104 ? 3.472 8.458 -8.031 1.00 94.19 104 PHE A CA 1
ATOM 802 C C . PHE A 1 104 ? 4.100 7.559 -9.104 1.00 94.19 104 PHE A C 1
ATOM 804 O O . PHE A 1 104 ? 3.603 6.472 -9.386 1.00 94.19 104 PHE A O 1
ATOM 811 N N . THR A 1 105 ? 5.199 8.008 -9.712 1.00 96.12 105 THR A N 1
ATOM 812 C CA . THR A 1 105 ? 5.897 7.258 -10.770 1.00 96.12 105 THR A CA 1
ATOM 813 C C . THR A 1 105 ? 7.205 6.641 -10.301 1.00 96.12 105 THR A C 1
ATOM 815 O O . THR A 1 105 ? 7.794 5.856 -11.040 1.00 96.12 105 THR A O 1
ATOM 818 N N . GLU A 1 106 ? 7.661 6.987 -9.096 1.00 97.31 106 GLU A N 1
ATOM 819 C CA . GLU A 1 106 ? 8.939 6.551 -8.543 1.00 97.31 106 GLU A CA 1
ATOM 820 C C . GLU A 1 106 ? 8.778 6.101 -7.091 1.00 97.31 106 GLU A C 1
ATOM 822 O O . GLU A 1 106 ? 8.169 6.794 -6.269 1.00 97.31 106 GLU A O 1
ATOM 827 N N . MET A 1 107 ? 9.355 4.948 -6.755 1.00 97.56 107 MET A N 1
ATOM 828 C CA . MET A 1 107 ? 9.363 4.439 -5.386 1.00 97.56 107 MET A CA 1
ATOM 829 C C . MET A 1 107 ? 10.675 3.748 -5.032 1.00 97.56 107 MET A C 1
ATOM 831 O O . MET A 1 107 ? 11.386 3.259 -5.907 1.00 97.56 107 MET A O 1
ATOM 835 N N . ARG A 1 108 ? 10.987 3.658 -3.739 1.00 97.44 108 ARG A N 1
ATOM 836 C CA . ARG A 1 108 ? 12.175 2.958 -3.235 1.00 97.44 108 ARG A CA 1
ATOM 837 C C . ARG A 1 108 ? 11.806 1.908 -2.204 1.00 97.44 108 ARG A C 1
ATOM 839 O O . ARG A 1 108 ? 11.055 2.207 -1.277 1.00 97.44 108 ARG A O 1
ATOM 846 N N . LEU A 1 109 ? 12.377 0.713 -2.326 1.00 97.06 109 LEU A N 1
ATOM 847 C CA . LEU A 1 109 ? 12.274 -0.333 -1.311 1.00 97.06 109 LEU A CA 1
ATOM 848 C C . LEU A 1 109 ? 13.028 0.089 -0.039 1.00 97.06 109 LEU A C 1
ATOM 850 O O . LEU A 1 109 ? 14.185 0.498 -0.105 1.00 97.06 109 LEU A O 1
ATOM 854 N N . ILE A 1 110 ? 12.373 -0.013 1.120 1.00 96.31 110 ILE A N 1
ATOM 855 C CA . ILE A 1 110 ? 12.934 0.392 2.422 1.00 96.31 110 ILE A CA 1
ATOM 856 C C . ILE A 1 110 ? 12.839 -0.687 3.507 1.00 96.31 110 ILE A C 1
ATOM 858 O O . ILE A 1 110 ? 13.319 -0.470 4.616 1.00 96.31 110 ILE A O 1
ATOM 862 N N . SER A 1 111 ? 12.226 -1.843 3.230 1.00 93.81 111 SER A N 1
ATOM 863 C CA . SER A 1 111 ? 12.149 -2.939 4.209 1.00 93.81 111 SER A CA 1
ATOM 864 C C . SER A 1 111 ? 13.405 -3.814 4.274 1.00 93.81 111 SER A C 1
ATOM 866 O O . SER A 1 111 ? 13.490 -4.659 5.162 1.00 93.81 111 SER A O 1
ATOM 868 N N . GLN A 1 112 ? 14.383 -3.619 3.381 1.00 87.75 112 GLN A N 1
ATOM 869 C CA . GLN A 1 112 ? 15.629 -4.388 3.359 1.00 87.75 112 GLN A CA 1
ATOM 870 C C . GLN A 1 112 ? 16.843 -3.506 3.720 1.00 87.75 112 GLN A C 1
ATOM 872 O O . GLN A 1 112 ? 16.989 -2.419 3.159 1.00 87.75 112 GLN A O 1
ATOM 877 N N . PRO A 1 113 ? 17.749 -3.944 4.622 1.00 81.19 113 PRO A N 1
ATOM 878 C CA . PRO A 1 113 ? 18.850 -3.099 5.107 1.00 81.19 113 PRO A CA 1
ATOM 879 C C . PRO A 1 113 ? 19.902 -2.754 4.046 1.00 81.19 113 PRO A C 1
ATOM 881 O O . PRO A 1 113 ? 20.427 -1.643 4.030 1.00 81.19 113 PRO A O 1
ATOM 884 N N . HIS A 1 114 ? 20.220 -3.711 3.171 1.00 84.31 114 HIS A N 1
ATOM 885 C CA . HIS A 1 114 ? 21.341 -3.624 2.224 1.00 84.31 114 HIS A CA 1
ATOM 886 C C . HIS A 1 114 ? 20.902 -3.552 0.759 1.00 84.31 114 HIS A C 1
ATOM 888 O O . HIS A 1 114 ? 21.742 -3.529 -0.136 1.00 84.31 114 HIS A O 1
ATOM 894 N N . TYR A 1 115 ? 19.595 -3.503 0.514 1.00 85.75 115 TYR A N 1
ATOM 895 C CA . TYR A 1 115 ? 19.018 -3.467 -0.820 1.00 85.75 115 TYR A CA 1
ATOM 896 C C . TYR A 1 115 ? 17.898 -2.426 -0.850 1.00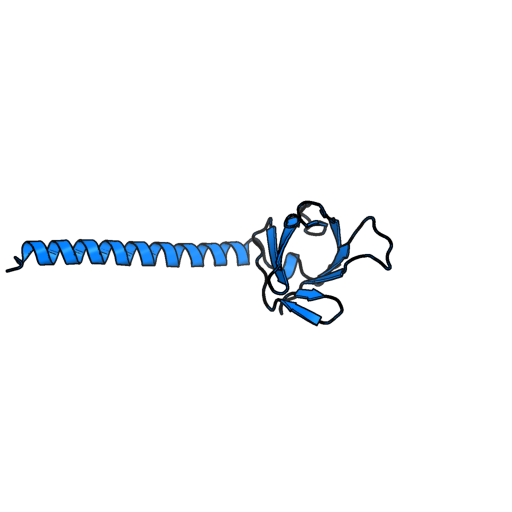 85.75 115 TYR A C 1
ATOM 898 O O . TYR A 1 115 ? 16.808 -2.634 -0.324 1.00 85.75 115 TYR A O 1
ATOM 906 N N . GLN A 1 116 ? 18.210 -1.262 -1.420 1.00 89.94 116 GLN A N 1
ATOM 907 C CA . GLN A 1 116 ? 17.326 -0.092 -1.476 1.00 89.94 116 GLN A CA 1
ATOM 908 C C . GLN A 1 116 ? 17.006 0.261 -2.929 1.00 89.94 116 GLN A C 1
ATOM 910 O O . GLN A 1 116 ? 17.222 1.387 -3.380 1.00 89.94 116 GLN A O 1
ATOM 915 N N . ALA A 1 117 ? 16.547 -0.742 -3.675 1.00 94.81 117 ALA A N 1
ATOM 916 C CA . ALA A 1 117 ? 16.228 -0.612 -5.086 1.00 94.81 117 ALA A CA 1
ATOM 917 C C . ALA A 1 117 ? 15.167 0.469 -5.342 1.00 94.81 117 ALA A C 1
ATOM 919 O O . ALA A 1 117 ? 14.195 0.608 -4.590 1.00 94.81 117 ALA A O 1
ATOM 920 N N . VAL A 1 118 ? 15.371 1.226 -6.419 1.00 97.00 118 VAL A N 1
ATOM 921 C CA . VAL A 1 118 ? 14.444 2.247 -6.917 1.00 97.00 118 VAL A CA 1
ATOM 922 C C . VAL A 1 118 ? 13.677 1.664 -8.093 1.00 97.00 118 VAL A C 1
ATOM 924 O O . VAL A 1 118 ? 14.269 1.018 -8.952 1.00 97.00 118 VAL A O 1
ATOM 927 N N . PHE A 1 119 ? 12.372 1.897 -8.132 1.00 97.69 119 PHE A N 1
ATOM 928 C CA . PHE A 1 119 ? 11.464 1.390 -9.150 1.00 97.69 119 PHE A CA 1
ATOM 929 C C . PHE A 1 119 ? 10.758 2.547 -9.838 1.00 97.69 119 PHE A C 1
ATOM 931 O O . PHE A 1 119 ? 10.279 3.458 -9.160 1.00 97.69 119 PHE A O 1
ATOM 938 N N . HIS A 1 120 ? 10.651 2.477 -11.165 1.00 97.38 120 HIS A N 1
ATOM 939 C CA . HIS A 1 120 ? 9.828 3.388 -11.959 1.00 97.38 120 HIS A CA 1
ATOM 940 C C . HIS A 1 120 ? 8.653 2.636 -12.577 1.00 97.38 120 HIS A C 1
ATOM 942 O O . HIS A 1 120 ? 8.780 1.466 -12.953 1.00 97.38 120 HIS A O 1
ATOM 948 N N . VAL A 1 121 ? 7.519 3.319 -12.715 1.00 96.38 121 VAL A N 1
ATOM 949 C CA . VAL A 1 121 ? 6.376 2.781 -13.456 1.00 96.38 121 VAL A CA 1
ATOM 950 C C . VAL A 1 121 ? 6.677 2.793 -14.962 1.00 96.38 121 VAL A C 1
ATOM 952 O O . VAL A 1 121 ? 7.010 3.830 -15.534 1.00 96.38 121 VAL A O 1
ATOM 955 N N . ARG A 1 122 ? 6.585 1.629 -15.612 1.00 90.81 122 ARG A N 1
ATOM 956 C CA . ARG A 1 122 ? 6.735 1.475 -17.071 1.00 90.81 122 ARG A CA 1
ATOM 957 C C . ARG A 1 122 ? 5.407 1.710 -17.786 1.00 90.81 122 ARG A C 1
ATOM 959 O O . ARG A 1 122 ? 5.354 2.435 -18.771 1.00 90.81 122 ARG A O 1
ATOM 966 N N . GLU A 1 123 ? 4.341 1.108 -17.271 1.00 81.69 123 GLU A N 1
ATOM 967 C CA . GLU A 1 123 ? 2.993 1.196 -17.833 1.00 81.69 123 GLU A CA 1
ATOM 968 C C . GLU A 1 123 ? 2.014 1.511 -16.711 1.00 81.69 123 GLU A C 1
ATOM 970 O O . GLU A 1 123 ? 1.822 0.691 -15.819 1.00 81.69 123 GLU A O 1
ATOM 975 N N . SER A 1 124 ? 1.419 2.705 -16.741 1.00 79.31 124 SER A N 1
ATOM 976 C CA . SER A 1 124 ? 0.380 3.098 -15.788 1.00 79.31 124 SER A CA 1
ATOM 977 C C . SER A 1 124 ? -0.987 2.686 -16.325 1.00 79.31 124 SER A C 1
ATOM 979 O O . SER A 1 124 ? -1.348 3.031 -17.451 1.00 79.31 124 SER A O 1
ATOM 981 N N . GLN A 1 125 ? -1.742 1.949 -15.515 1.00 73.50 125 GLN A N 1
ATOM 982 C CA . GLN A 1 125 ? -3.101 1.517 -15.842 1.00 73.50 125 GLN A CA 1
ATOM 983 C C . GLN A 1 125 ? -4.069 2.487 -15.153 1.00 73.50 125 GLN A C 1
ATOM 985 O O . GLN A 1 125 ? -4.435 2.278 -13.997 1.00 73.50 125 GLN A O 1
ATOM 990 N N . LYS A 1 126 ? -4.389 3.597 -15.830 1.00 57.94 126 LYS A N 1
ATOM 991 C CA . LYS A 1 126 ? -5.356 4.597 -15.348 1.00 57.94 126 LYS A CA 1
ATOM 992 C C . LYS A 1 126 ? -6.794 4.184 -15.628 1.00 57.94 126 LYS A C 1
ATOM 994 O O . LYS A 1 126 ? -7.047 3.700 -16.752 1.00 57.94 126 LYS A O 1
#

Organism: NCBI:txid675816

InterPro domains:
  IPR021271 Protein of unknown function DUF2850 [PF11012] (43-120)

Radius of gyration: 21.9 Å; chains: 1; bounding box: 48×29×67 Å

Sequence (126 aa):
MITKKKLIERVIIVGAIVASIAAVMLGSKLYDYYLSVTYPKSNLYGTWVEQNVASYAASEFVLGPTGVTIDGGNVATSYSWDGTYLEYSVGDEKRRFIILNEAFTEMRLISQPHYQAVFHVRESQK